Protein AF-A0AAV5F3R4-F1 (afdb_monomer_lite)

Radius of gyration: 21.96 Å; chains: 1; bounding box: 70×52×48 Å

Structure (mmCIF, N/CA/C/O backbone):
data_AF-A0AAV5F3R4-F1
#
_entry.id   AF-A0AAV5F3R4-F1
#
loop_
_atom_site.group_PDB
_atom_site.id
_atom_site.type_symbol
_atom_site.label_atom_id
_atom_site.label_alt_id
_atom_site.label_comp_id
_atom_site.label_asym_id
_atom_site.label_entity_id
_atom_site.label_seq_id
_atom_site.pdbx_PDB_ins_code
_atom_site.Cartn_x
_atom_site.Cartn_y
_atom_site.Cartn_z
_atom_site.occupancy
_atom_site.B_iso_or_equiv
_atom_site.auth_seq_id
_atom_site.auth_comp_id
_atom_site.auth_asym_id
_atom_site.auth_atom_id
_atom_site.pdbx_PDB_model_num
ATOM 1 N N . MET A 1 1 ? 45.518 -27.772 -6.821 1.00 45.69 1 MET A N 1
ATOM 2 C CA . MET A 1 1 ? 44.676 -26.872 -7.639 1.00 45.69 1 MET A CA 1
ATOM 3 C C . MET A 1 1 ? 44.824 -25.483 -7.068 1.00 45.69 1 MET A C 1
ATOM 5 O O . MET A 1 1 ? 44.738 -25.323 -5.863 1.00 45.69 1 MET A O 1
ATOM 9 N N . GLU A 1 2 ? 45.148 -24.524 -7.922 1.00 39.69 2 GLU A N 1
ATOM 10 C CA . GLU A 1 2 ? 45.640 -23.202 -7.546 1.00 39.69 2 GLU A CA 1
ATOM 11 C C . GLU A 1 2 ? 44.465 -22.211 -7.340 1.00 39.69 2 GLU A C 1
ATOM 13 O O . GLU A 1 2 ? 43.908 -21.740 -8.339 1.00 39.69 2 GLU A O 1
ATOM 18 N N . PRO A 1 3 ? 44.078 -21.856 -6.092 1.00 40.75 3 PRO A N 1
ATOM 19 C CA . PRO A 1 3 ? 42.793 -21.197 -5.771 1.00 40.75 3 PRO A CA 1
ATOM 20 C C . PRO A 1 3 ? 42.590 -19.821 -6.428 1.00 40.75 3 PRO A C 1
ATOM 22 O O . PRO A 1 3 ? 41.474 -19.361 -6.664 1.00 40.75 3 PRO A O 1
ATOM 25 N N . TRP A 1 4 ? 43.682 -19.137 -6.760 1.00 38.00 4 TRP A N 1
ATOM 26 C CA . TRP A 1 4 ? 43.684 -17.845 -7.450 1.00 38.00 4 TRP A CA 1
ATOM 27 C C . TRP A 1 4 ? 43.293 -17.902 -8.936 1.00 38.00 4 TRP A C 1
ATOM 29 O O . TRP A 1 4 ? 42.897 -16.875 -9.491 1.00 38.00 4 TRP A O 1
ATOM 39 N N . LYS A 1 5 ? 43.366 -19.069 -9.592 1.00 38.94 5 LYS A N 1
ATOM 40 C CA . LYS A 1 5 ? 42.957 -19.215 -10.999 1.00 38.94 5 LYS A CA 1
ATOM 41 C C . LYS A 1 5 ? 41.435 -19.256 -11.124 1.00 38.94 5 LYS A C 1
ATOM 43 O O . LYS A 1 5 ? 40.894 -18.637 -12.033 1.00 38.94 5 LYS A O 1
ATOM 48 N N . GLU A 1 6 ? 40.757 -19.878 -10.163 1.00 43.69 6 GLU A N 1
ATOM 49 C CA . GLU A 1 6 ? 39.294 -19.860 -10.049 1.00 43.69 6 GLU A CA 1
ATOM 50 C C . GLU A 1 6 ? 38.781 -18.479 -9.655 1.00 43.69 6 GLU A C 1
ATOM 52 O O . GLU A 1 6 ? 37.837 -17.992 -10.262 1.00 43.69 6 GLU A O 1
ATOM 57 N N . ARG A 1 7 ? 39.467 -17.774 -8.744 1.00 44.97 7 ARG A N 1
ATOM 58 C CA . ARG A 1 7 ? 39.143 -16.370 -8.442 1.00 44.97 7 ARG A CA 1
ATOM 59 C C . ARG A 1 7 ? 39.235 -15.483 -9.686 1.00 44.97 7 ARG A C 1
ATOM 61 O O . ARG A 1 7 ? 38.321 -14.711 -9.935 1.00 44.97 7 ARG A O 1
ATOM 68 N N . LYS A 1 8 ? 40.277 -15.640 -10.514 1.00 46.53 8 LYS A N 1
ATOM 69 C CA . LYS A 1 8 ? 40.392 -14.919 -11.796 1.00 46.53 8 LYS A CA 1
ATOM 70 C C . LYS A 1 8 ? 39.317 -15.325 -12.810 1.00 46.53 8 LYS A C 1
ATOM 72 O O . LYS A 1 8 ? 38.813 -14.453 -13.505 1.00 46.53 8 LYS A O 1
ATOM 77 N N . LEU A 1 9 ? 38.947 -16.604 -12.892 1.00 43.03 9 LEU A N 1
ATOM 78 C CA . LEU A 1 9 ? 37.879 -17.088 -13.778 1.00 43.03 9 LEU A CA 1
ATOM 79 C C . LEU A 1 9 ? 36.498 -16.576 -13.356 1.00 43.03 9 LEU A C 1
ATOM 81 O O . LEU A 1 9 ? 35.751 -16.102 -14.205 1.00 43.03 9 LEU A O 1
ATOM 85 N N . VAL A 1 10 ? 36.192 -16.586 -12.057 1.00 45.81 10 VAL A N 1
ATOM 86 C CA . VAL A 1 10 ? 34.957 -16.017 -11.502 1.00 45.81 10 VAL A CA 1
ATOM 87 C C . VAL A 1 10 ? 34.908 -14.515 -11.780 1.00 45.81 10 VAL A C 1
ATOM 89 O O . VAL A 1 10 ? 33.920 -14.038 -12.325 1.00 45.81 10 VAL A O 1
ATOM 92 N N . THR A 1 11 ? 35.992 -13.770 -11.536 1.00 47.34 11 THR A N 1
ATOM 93 C CA . THR A 1 11 ? 36.033 -12.337 -11.869 1.00 47.34 11 THR A CA 1
ATOM 94 C C . THR A 1 11 ? 35.875 -12.088 -13.373 1.00 47.34 11 THR A C 1
ATOM 96 O O . THR A 1 11 ? 35.126 -11.203 -13.750 1.00 47.34 11 THR A O 1
ATOM 99 N N . ILE A 1 12 ? 36.490 -12.881 -14.258 1.00 48.75 12 ILE A N 1
ATOM 100 C CA . ILE A 1 12 ? 36.374 -12.708 -15.722 1.00 48.75 12 ILE A CA 1
ATOM 101 C C . ILE A 1 12 ? 34.967 -13.046 -16.252 1.00 48.75 12 ILE A C 1
ATOM 103 O O . ILE A 1 12 ? 34.509 -12.393 -17.192 1.00 48.75 12 ILE A O 1
ATOM 107 N N . ILE A 1 13 ? 34.277 -14.030 -15.663 1.00 45.91 13 ILE A N 1
ATOM 108 C CA . ILE A 1 13 ? 32.901 -14.408 -16.035 1.00 45.91 13 ILE A CA 1
ATOM 109 C C . ILE A 1 13 ? 31.904 -13.302 -15.661 1.00 45.91 13 ILE A C 1
ATOM 111 O O . ILE A 1 13 ? 30.978 -13.041 -16.427 1.00 45.91 13 ILE A O 1
ATOM 115 N N . PHE A 1 14 ? 32.123 -12.604 -14.544 1.00 38.31 14 PHE A N 1
ATOM 116 C CA . PHE A 1 14 ? 31.310 -11.448 -14.163 1.00 38.31 14 PHE A CA 1
ATOM 117 C C . PHE A 1 14 ? 31.704 -10.181 -14.958 1.00 38.31 14 PHE A C 1
ATOM 119 O O . PHE A 1 14 ? 30.836 -9.523 -15.527 1.00 38.31 14 PHE A O 1
ATOM 126 N N . GLN A 1 15 ? 32.996 -9.922 -15.188 1.00 45.22 15 GLN A N 1
ATOM 127 C CA . GLN A 1 15 ? 33.481 -8.648 -15.748 1.00 45.22 15 GLN A CA 1
ATOM 128 C C . GLN A 1 15 ? 33.107 -8.363 -17.218 1.00 45.22 15 GLN A C 1
ATOM 130 O O . GLN A 1 15 ? 33.132 -7.206 -17.638 1.00 45.22 15 GLN A O 1
ATOM 135 N N . LYS A 1 16 ? 32.780 -9.368 -18.047 1.00 40.28 16 LYS A N 1
ATOM 136 C CA . LYS A 1 16 ? 32.647 -9.168 -19.511 1.00 40.28 16 LYS A CA 1
ATOM 137 C C . LYS A 1 16 ? 31.251 -8.801 -20.038 1.00 40.28 16 LYS A C 1
ATOM 139 O O . LYS A 1 16 ? 31.099 -8.648 -21.246 1.00 40.28 16 LYS A O 1
ATOM 144 N N . HIS A 1 17 ? 30.258 -8.579 -19.174 1.00 42.41 17 HIS A N 1
ATOM 145 C CA . HIS A 1 17 ? 28.908 -8.128 -19.578 1.00 42.41 17 HIS A CA 1
ATOM 146 C C . HIS A 1 17 ? 28.311 -7.035 -18.660 1.00 42.41 17 HIS A C 1
ATOM 148 O O . HI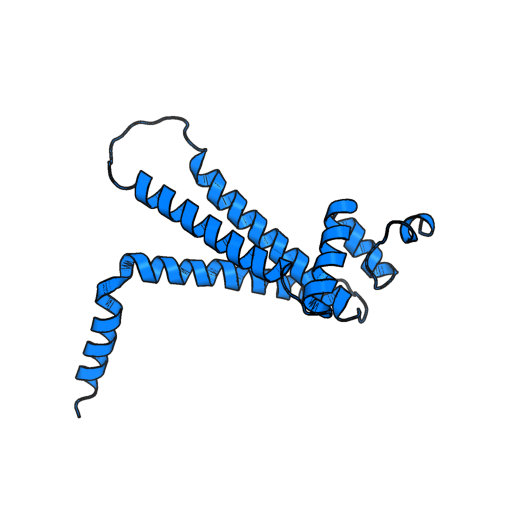S A 1 17 ? 27.093 -6.832 -18.603 1.00 42.41 17 HIS A O 1
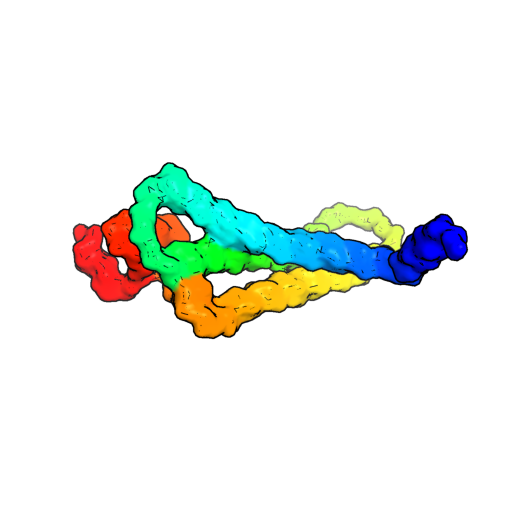ATOM 154 N N . GLU A 1 18 ? 29.161 -6.327 -17.916 1.00 46.97 18 GLU A N 1
ATOM 155 C CA . GLU A 1 18 ? 28.763 -5.720 -16.644 1.00 46.97 18 GLU A CA 1
ATOM 156 C C . GLU A 1 18 ? 28.052 -4.364 -16.714 1.00 46.97 18 GLU A C 1
ATOM 158 O O . GLU A 1 18 ? 27.174 -4.123 -15.892 1.00 46.97 18 GLU A O 1
ATOM 163 N N . ASP A 1 19 ? 28.258 -3.516 -17.718 1.00 46.69 19 ASP A N 1
ATOM 164 C CA . ASP A 1 19 ? 27.692 -2.154 -17.638 1.00 46.69 19 ASP A CA 1
ATOM 165 C C . ASP A 1 19 ? 26.169 -2.089 -17.845 1.00 46.69 19 ASP A C 1
ATOM 167 O O . ASP A 1 19 ? 25.505 -1.153 -17.406 1.00 46.69 19 ASP A O 1
ATOM 171 N N . CYS A 1 20 ? 25.567 -3.086 -18.500 1.00 42.88 20 CYS A N 1
ATOM 172 C CA . CYS A 1 20 ? 24.114 -3.146 -18.678 1.00 42.88 20 CYS A CA 1
ATOM 173 C C . CYS A 1 20 ? 23.449 -4.081 -17.658 1.00 42.88 20 C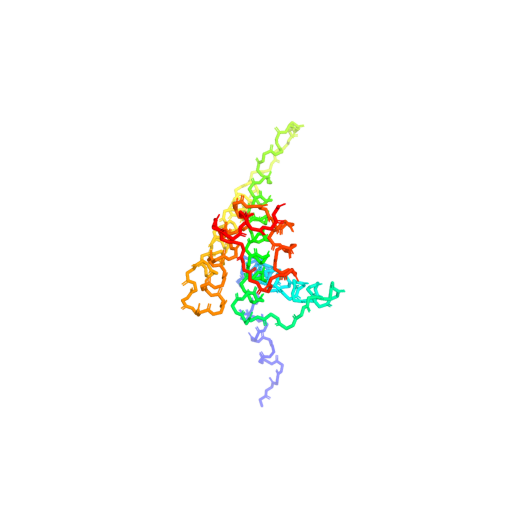YS A C 1
ATOM 175 O O . CYS A 1 20 ? 22.396 -3.741 -17.124 1.00 42.88 20 CYS A O 1
ATOM 177 N N . ALA A 1 21 ? 24.056 -5.233 -17.353 1.00 47.91 21 ALA A N 1
ATOM 178 C CA . ALA A 1 21 ? 23.490 -6.227 -16.440 1.00 47.91 21 ALA A CA 1
ATOM 179 C C . ALA A 1 21 ? 23.620 -5.822 -14.962 1.00 47.91 21 ALA A C 1
ATOM 181 O O . ALA A 1 21 ? 22.656 -5.959 -14.215 1.00 47.91 21 ALA A O 1
ATOM 182 N N . TYR A 1 22 ? 24.744 -5.231 -14.542 1.00 49.00 22 TYR A N 1
ATOM 183 C CA . TYR A 1 22 ? 24.927 -4.740 -13.169 1.00 49.00 22 TYR A CA 1
ATOM 184 C C . TYR A 1 22 ? 23.964 -3.590 -12.850 1.00 49.00 22 TYR A C 1
ATOM 186 O O . TYR A 1 22 ? 23.310 -3.557 -11.808 1.00 49.00 22 TYR A O 1
ATOM 194 N N . GLN A 1 23 ? 23.797 -2.668 -13.798 1.00 47.88 23 GLN A N 1
ATOM 195 C CA . GLN A 1 23 ? 22.883 -1.535 -13.666 1.00 47.88 23 GLN A CA 1
ATOM 196 C C . GLN A 1 23 ? 21.400 -1.924 -13.784 1.00 47.88 23 GLN A C 1
ATOM 198 O O . GLN A 1 23 ? 20.560 -1.171 -13.282 1.00 47.88 23 GLN A O 1
ATOM 203 N N . LYS A 1 24 ? 21.087 -3.066 -14.422 1.00 51.56 24 LYS A N 1
ATOM 204 C CA . LYS A 1 24 ? 19.765 -3.722 -14.425 1.00 51.56 24 LYS A CA 1
ATOM 205 C C . LYS A 1 24 ? 19.501 -4.459 -13.104 1.00 51.56 24 LYS A C 1
ATOM 207 O O . LYS A 1 24 ? 18.457 -4.238 -12.502 1.00 51.56 24 LYS A O 1
ATOM 212 N N . ASN A 1 25 ? 20.467 -5.228 -12.596 1.00 55.06 25 ASN A N 1
ATOM 213 C CA . ASN A 1 25 ? 20.376 -5.946 -11.316 1.00 55.06 25 ASN A CA 1
ATOM 214 C C . ASN A 1 25 ? 20.271 -5.000 -10.112 1.00 55.06 25 ASN A C 1
ATOM 216 O O . ASN A 1 25 ? 19.498 -5.253 -9.194 1.00 55.06 25 ASN A O 1
ATOM 220 N N . LYS A 1 26 ? 20.981 -3.864 -10.129 1.00 61.53 26 LYS A N 1
ATOM 221 C CA . LYS A 1 26 ? 20.886 -2.845 -9.072 1.00 61.53 26 LYS A CA 1
ATOM 222 C C . LYS A 1 26 ? 19.500 -2.201 -8.990 1.00 61.53 26 LYS A C 1
ATOM 224 O O . LYS A 1 26 ? 19.052 -1.852 -7.901 1.00 61.53 26 LYS A O 1
ATOM 229 N N . LEU A 1 27 ? 18.833 -2.006 -10.126 1.00 60.34 27 LEU A N 1
ATOM 230 C CA . LEU A 1 27 ? 17.504 -1.404 -10.136 1.00 60.34 27 LEU A CA 1
ATOM 231 C C . LEU A 1 27 ? 16.405 -2.420 -9.817 1.00 60.34 27 LEU A C 1
ATOM 233 O O . LEU A 1 27 ? 15.487 -2.091 -9.074 1.00 60.34 27 LEU A O 1
ATOM 237 N N . LEU A 1 28 ? 16.549 -3.653 -10.310 1.00 65.06 28 LEU A N 1
ATOM 238 C CA . LEU A 1 28 ? 15.723 -4.785 -9.897 1.00 65.06 28 LEU A CA 1
ATOM 239 C C . LEU A 1 28 ? 15.733 -4.940 -8.376 1.00 65.06 28 LEU A C 1
ATOM 241 O O . LEU A 1 28 ? 14.673 -4.992 -7.761 1.00 65.06 28 LEU A O 1
ATOM 245 N N . ALA A 1 29 ? 16.927 -4.909 -7.778 1.00 73.38 29 ALA A N 1
ATOM 246 C CA . ALA A 1 29 ? 17.076 -4.895 -6.332 1.00 73.38 29 ALA A CA 1
ATOM 247 C C . ALA A 1 29 ? 16.376 -3.678 -5.707 1.00 73.38 29 ALA A C 1
ATOM 249 O O . ALA A 1 29 ? 15.623 -3.843 -4.765 1.00 73.38 29 ALA A O 1
ATOM 250 N N . ARG A 1 30 ? 16.538 -2.463 -6.248 1.00 79.25 30 ARG A N 1
ATOM 251 C CA . ARG A 1 30 ? 15.884 -1.264 -5.689 1.00 79.25 30 ARG A CA 1
ATOM 252 C C . ARG A 1 30 ? 14.355 -1.320 -5.679 1.00 79.25 30 ARG A C 1
ATOM 254 O O . ARG A 1 30 ? 13.784 -0.986 -4.650 1.00 79.25 30 ARG A O 1
ATOM 261 N N . LEU A 1 31 ? 13.705 -1.675 -6.790 1.00 79.94 31 LEU A N 1
ATOM 262 C CA . LEU A 1 31 ? 12.236 -1.686 -6.865 1.00 79.94 31 LEU A CA 1
ATOM 263 C C . LEU A 1 31 ? 11.648 -2.793 -5.988 1.00 79.94 31 LEU A C 1
ATOM 265 O O . LEU A 1 31 ? 10.752 -2.530 -5.191 1.00 79.94 31 LEU A O 1
ATOM 269 N N . LEU A 1 32 ? 12.208 -4.003 -6.069 1.00 83.38 32 LEU A N 1
ATOM 270 C CA . LEU A 1 32 ? 11.763 -5.115 -5.236 1.00 83.38 32 LEU A CA 1
ATOM 271 C C . LEU A 1 32 ? 11.996 -4.814 -3.752 1.00 83.38 32 LEU A C 1
ATOM 273 O O . LEU A 1 32 ? 11.060 -4.863 -2.961 1.00 83.38 32 LEU A O 1
ATOM 277 N N . THR A 1 33 ? 13.218 -4.431 -3.373 1.00 87.56 33 THR A N 1
ATOM 278 C CA . THR A 1 33 ? 13.542 -4.095 -1.981 1.00 87.56 33 THR A CA 1
ATOM 279 C C . THR A 1 33 ? 12.717 -2.920 -1.475 1.00 87.56 33 THR A C 1
ATOM 281 O O . THR A 1 33 ? 12.284 -2.955 -0.331 1.00 87.56 33 THR A O 1
ATOM 284 N N . GLY A 1 34 ? 12.473 -1.896 -2.294 1.00 89.62 34 GLY A N 1
ATOM 285 C CA . GLY A 1 34 ? 11.649 -0.759 -1.895 1.00 89.62 34 GLY A CA 1
ATOM 286 C C . GLY A 1 34 ? 10.189 -1.141 -1.656 1.00 89.62 34 GLY A C 1
ATOM 287 O O . GLY A 1 34 ? 9.626 -0.732 -0.646 1.00 89.62 34 GLY A O 1
ATOM 288 N N . SER A 1 35 ? 9.613 -1.997 -2.506 1.00 89.81 35 SER A N 1
ATOM 289 C CA . SER A 1 35 ? 8.252 -2.511 -2.305 1.00 89.81 35 SER A CA 1
ATOM 290 C C . SER A 1 35 ? 8.126 -3.370 -1.041 1.00 89.81 35 SER A C 1
ATOM 292 O O . SER A 1 35 ? 7.201 -3.168 -0.259 1.00 89.81 35 SER A O 1
ATOM 294 N N . ILE A 1 36 ? 9.102 -4.250 -0.779 1.00 90.69 36 ILE A N 1
ATOM 295 C CA . ILE A 1 36 ? 9.166 -5.051 0.452 1.00 90.69 36 ILE A CA 1
ATOM 296 C C . ILE A 1 36 ? 9.326 -4.133 1.663 1.00 90.69 36 ILE A C 1
ATOM 298 O O . ILE A 1 36 ? 8.622 -4.278 2.651 1.00 90.69 36 ILE A O 1
ATOM 302 N N . LEU A 1 37 ? 10.215 -3.142 1.595 1.00 92.06 37 LEU A N 1
ATOM 303 C CA . LEU A 1 37 ? 10.416 -2.215 2.703 1.00 92.06 37 LEU A CA 1
ATOM 304 C C . LEU A 1 37 ? 9.145 -1.416 3.004 1.00 92.06 37 LEU A C 1
ATOM 306 O O . LEU A 1 37 ? 8.806 -1.253 4.170 1.00 92.06 37 LEU A O 1
ATOM 310 N N . ALA A 1 38 ? 8.432 -0.942 1.980 1.00 92.44 38 ALA A N 1
ATOM 311 C CA . ALA A 1 38 ? 7.151 -0.267 2.162 1.00 92.44 38 ALA A CA 1
ATOM 312 C C . ALA A 1 38 ? 6.126 -1.184 2.851 1.00 92.44 38 ALA A C 1
ATOM 314 O O . ALA A 1 38 ? 5.460 -0.745 3.787 1.00 92.44 38 ALA A O 1
ATOM 315 N N . HIS A 1 39 ? 6.056 -2.456 2.449 1.00 95.38 39 HIS A N 1
ATOM 316 C CA . HIS A 1 39 ? 5.222 -3.468 3.099 1.00 95.38 39 HIS A CA 1
ATOM 317 C C . HIS A 1 39 ? 5.565 -3.613 4.594 1.00 95.38 39 HIS A C 1
ATOM 319 O O . HIS A 1 39 ? 4.709 -3.418 5.454 1.00 95.38 39 HIS A O 1
ATOM 325 N N . GLU A 1 40 ? 6.834 -3.853 4.927 1.00 96.19 40 GLU A N 1
ATOM 326 C CA . GLU A 1 40 ? 7.276 -4.040 6.318 1.00 96.19 40 GLU A CA 1
ATOM 327 C C . GLU A 1 40 ? 7.140 -2.769 7.172 1.00 96.19 40 GLU A C 1
ATOM 329 O O . GLU A 1 40 ? 6.819 -2.820 8.363 1.00 96.19 40 GLU A O 1
ATOM 334 N N . MET A 1 41 ? 7.355 -1.593 6.577 1.00 94.19 41 MET A N 1
ATOM 335 C CA . MET A 1 41 ? 7.138 -0.317 7.258 1.00 94.19 41 MET A CA 1
ATOM 336 C C . MET A 1 41 ? 5.667 -0.118 7.619 1.00 94.19 41 MET A C 1
ATOM 338 O O . MET A 1 41 ? 5.383 0.482 8.657 1.00 94.19 41 MET A O 1
ATOM 342 N N . MET A 1 42 ? 4.740 -0.630 6.805 1.00 96.19 42 MET A N 1
ATOM 343 C CA . MET A 1 42 ? 3.318 -0.578 7.121 1.00 96.19 42 MET A CA 1
ATOM 344 C C . MET A 1 42 ? 2.981 -1.454 8.329 1.00 96.19 42 MET A C 1
ATOM 346 O O . MET A 1 42 ? 2.333 -0.964 9.258 1.00 96.19 42 MET A O 1
ATOM 350 N N . HIS A 1 43 ? 3.499 -2.688 8.377 1.00 95.19 43 HIS A N 1
ATOM 351 C CA . HIS A 1 43 ? 3.399 -3.560 9.557 1.00 95.19 43 HIS A CA 1
ATOM 352 C C . HIS A 1 43 ? 3.887 -2.838 10.816 1.00 95.19 43 HIS A C 1
ATOM 354 O O . HIS A 1 43 ? 3.157 -2.710 11.803 1.00 95.19 43 HIS A O 1
ATOM 360 N N . ALA A 1 44 ? 5.100 -2.280 10.767 1.00 94.19 44 ALA A N 1
ATOM 361 C CA . ALA A 1 44 ? 5.676 -1.543 11.889 1.00 94.19 44 ALA A CA 1
ATOM 362 C C . ALA A 1 44 ? 4.814 -0.335 12.299 1.00 94.19 44 ALA A C 1
ATOM 364 O O . ALA A 1 44 ? 4.574 -0.114 13.489 1.00 94.19 44 ALA A O 1
ATOM 365 N N . TRP A 1 45 ? 4.313 0.434 11.329 1.00 95.50 45 TRP A N 1
ATOM 366 C CA . TRP A 1 45 ? 3.476 1.603 11.584 1.00 95.50 45 TRP A CA 1
ATOM 367 C C . TRP A 1 45 ? 2.155 1.230 12.267 1.00 95.50 45 TRP A C 1
ATOM 369 O O . TRP A 1 45 ? 1.795 1.860 13.262 1.00 95.50 45 TRP A O 1
ATOM 379 N N . LEU A 1 46 ? 1.471 0.176 11.808 1.00 92.94 46 LEU A N 1
ATOM 380 C CA . LEU A 1 46 ? 0.241 -0.321 12.436 1.00 92.94 46 LEU A CA 1
ATOM 381 C C . LEU A 1 46 ? 0.472 -0.678 13.911 1.00 92.94 46 LEU A C 1
ATOM 383 O O . LEU A 1 46 ? -0.314 -0.289 14.781 1.00 92.94 46 LEU A O 1
ATOM 387 N N . ARG A 1 47 ? 1.588 -1.349 14.226 1.00 94.00 47 ARG A N 1
ATOM 388 C CA . ARG A 1 47 ? 1.930 -1.701 15.614 1.00 94.00 47 ARG A CA 1
ATOM 389 C C . ARG A 1 47 ? 2.236 -0.480 16.472 1.00 94.00 47 ARG A C 1
ATOM 391 O O . ARG A 1 47 ? 1.731 -0.392 17.589 1.00 94.00 47 ARG A O 1
ATOM 398 N N . LEU A 1 48 ? 2.985 0.488 15.946 1.00 93.25 48 LEU A N 1
ATOM 399 C CA . LEU A 1 48 ? 3.290 1.735 16.657 1.00 93.25 48 LEU A CA 1
ATOM 400 C C . LEU A 1 48 ? 2.044 2.591 16.919 1.00 93.25 48 LEU A C 1
ATOM 402 O O . LEU A 1 48 ? 1.982 3.288 17.928 1.00 93.25 48 LEU A O 1
ATOM 406 N N . GLN A 1 49 ? 1.043 2.537 16.038 1.00 92.81 49 GLN A N 1
ATOM 407 C CA . GLN A 1 49 ? -0.224 3.254 16.212 1.00 92.81 49 GLN A CA 1
ATOM 408 C C . GLN A 1 49 ? -1.233 2.527 17.116 1.00 92.81 49 GLN A C 1
ATOM 410 O O . GLN A 1 49 ? -2.320 3.055 17.369 1.00 92.81 49 GLN A O 1
ATOM 415 N N . GLY A 1 50 ? -0.884 1.342 17.626 1.00 93.94 50 GLY A N 1
ATOM 416 C CA . GLY A 1 50 ? -1.721 0.584 18.553 1.00 93.94 50 GLY A CA 1
ATOM 417 C C . GLY A 1 50 ? -2.918 -0.093 17.889 1.00 93.94 50 GLY A C 1
ATOM 418 O O . GLY A 1 50 ? -3.963 -0.228 18.525 1.00 93.94 50 GLY A O 1
ATOM 419 N N . TYR A 1 51 ? -2.797 -0.501 16.623 1.00 93.81 51 TYR A N 1
ATOM 420 C CA . TYR A 1 51 ? -3.795 -1.380 16.013 1.00 93.81 51 TYR A CA 1
ATOM 421 C C . TYR A 1 51 ? -3.808 -2.719 16.762 1.00 93.81 51 TYR A C 1
ATOM 423 O O . TYR A 1 51 ? -2.758 -3.250 17.139 1.00 93.81 51 TYR A O 1
ATOM 431 N N . GLY A 1 52 ? -5.011 -3.248 17.007 1.00 88.81 52 GLY A N 1
ATOM 432 C CA . GLY A 1 52 ? -5.196 -4.555 17.637 1.00 88.81 52 GLY A CA 1
ATOM 433 C C . GLY A 1 52 ? -4.642 -5.699 16.780 1.00 88.81 52 GLY A C 1
ATOM 434 O O . GLY A 1 52 ? -4.061 -5.486 15.718 1.00 88.81 52 GLY A O 1
ATOM 435 N N . ARG A 1 53 ? -4.834 -6.949 17.220 1.00 92.31 53 ARG A N 1
ATOM 436 C CA . ARG A 1 53 ? -4.592 -8.108 16.345 1.00 92.31 53 ARG A CA 1
ATOM 437 C C . ARG A 1 53 ? -5.630 -8.109 15.223 1.00 92.3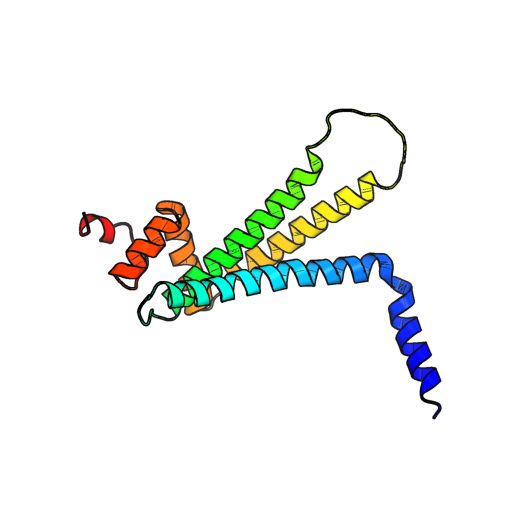1 53 ARG A C 1
ATOM 439 O O . ARG A 1 53 ? -6.754 -8.552 15.433 1.00 92.31 53 ARG A O 1
ATOM 446 N N . LEU A 1 54 ? -5.237 -7.577 14.072 1.00 95.81 54 LEU A N 1
ATOM 447 C CA . LEU A 1 54 ? -6.003 -7.643 12.838 1.00 95.81 54 LEU A CA 1
ATOM 448 C C . LEU A 1 54 ? -5.983 -9.076 12.298 1.00 95.81 54 LEU A C 1
ATOM 450 O O . LEU A 1 54 ? -5.101 -9.872 12.634 1.00 95.81 54 LEU A O 1
ATOM 454 N N . SER A 1 55 ? -6.977 -9.416 11.485 1.00 96.69 55 SER A N 1
ATOM 455 C CA . SER A 1 55 ? -6.940 -10.663 10.733 1.00 96.69 55 SER A CA 1
ATOM 456 C C . SER A 1 55 ? -5.875 -10.571 9.625 1.00 96.69 55 SER A C 1
ATOM 458 O O . SER A 1 55 ? -5.618 -9.472 9.120 1.00 96.69 55 SER A O 1
ATOM 460 N N . PRO A 1 56 ? -5.230 -11.691 9.241 1.00 96.06 56 PRO A N 1
ATOM 461 C CA . PRO A 1 56 ? -4.130 -11.668 8.274 1.00 96.06 56 PRO A CA 1
ATOM 462 C C . PRO A 1 56 ? -4.493 -11.034 6.928 1.00 96.06 56 PRO A C 1
ATOM 464 O O . PRO A 1 56 ? -3.680 -10.346 6.337 1.00 96.06 56 PRO A O 1
ATOM 467 N N . ASP A 1 57 ? -5.721 -11.213 6.452 1.00 96.38 57 ASP A N 1
ATOM 468 C CA . ASP A 1 57 ? -6.224 -10.593 5.223 1.00 96.38 57 ASP A CA 1
ATOM 469 C C . ASP A 1 57 ? -6.273 -9.061 5.291 1.00 96.38 57 ASP A C 1
ATOM 471 O O . ASP A 1 57 ? -5.967 -8.389 4.308 1.00 96.38 57 ASP A O 1
ATOM 475 N N . VAL A 1 58 ? -6.602 -8.489 6.450 1.00 97.50 58 VAL A N 1
ATOM 476 C CA . VAL A 1 58 ? -6.644 -7.032 6.632 1.00 97.50 58 VAL A CA 1
ATOM 477 C C . VAL A 1 58 ? -5.241 -6.464 6.850 1.00 97.50 58 VAL A C 1
ATOM 479 O O . VAL A 1 58 ? -4.903 -5.420 6.284 1.00 97.50 58 VAL A O 1
ATOM 482 N N . GLU A 1 59 ? -4.423 -7.139 7.665 1.00 97.62 59 GLU A N 1
ATOM 483 C CA . GLU A 1 59 ? -3.049 -6.716 7.964 1.00 97.62 59 GLU A CA 1
ATOM 484 C C . GLU A 1 59 ? -2.155 -6.822 6.720 1.00 97.62 59 GLU A C 1
ATOM 486 O O . GLU A 1 59 ? -1.594 -5.819 6.279 1.00 97.62 59 GLU A O 1
ATOM 491 N N . GLU A 1 60 ? -2.083 -7.995 6.089 1.00 97.50 60 GLU A N 1
ATOM 492 C CA . GLU A 1 60 ? -1.261 -8.207 4.891 1.00 97.50 60 GLU A CA 1
ATOM 493 C C . GLU A 1 60 ? -1.797 -7.421 3.693 1.00 97.50 60 GLU A C 1
ATOM 495 O O . GLU A 1 60 ? -1.021 -6.853 2.920 1.00 97.50 60 GLU A O 1
ATOM 500 N N . GLY A 1 61 ? -3.123 -7.316 3.565 1.00 97.50 61 GLY A N 1
ATOM 501 C CA . GLY A 1 61 ? -3.755 -6.577 2.482 1.00 97.50 61 GLY A CA 1
ATOM 502 C C . GLY A 1 61 ? -3.372 -5.098 2.467 1.00 97.50 61 GLY A C 1
ATOM 503 O O . GLY A 1 61 ? -2.999 -4.569 1.420 1.00 97.50 61 GLY A O 1
ATOM 504 N N . ILE A 1 62 ? -3.385 -4.414 3.620 1.00 97.56 62 ILE A N 1
ATOM 505 C CA . ILE A 1 62 ? -3.082 -2.975 3.661 1.00 97.56 62 ILE A CA 1
ATOM 506 C C . ILE A 1 62 ? -1.575 -2.728 3.511 1.00 97.56 62 ILE A C 1
ATOM 508 O O . ILE A 1 62 ? -1.170 -1.710 2.946 1.00 97.56 62 ILE A O 1
ATOM 512 N N . CYS A 1 63 ? -0.746 -3.686 3.934 1.00 96.88 63 CYS A N 1
ATOM 513 C CA . CYS A 1 63 ? 0.692 -3.675 3.686 1.00 96.88 63 CYS A CA 1
ATOM 514 C C . CYS A 1 63 ? 1.007 -3.853 2.191 1.00 96.88 63 CYS A C 1
ATOM 516 O O . CYS A 1 63 ? 1.828 -3.112 1.645 1.00 96.88 63 CYS A O 1
ATOM 518 N N . GLN A 1 64 ? 0.295 -4.744 1.490 1.00 97.62 64 GLN A N 1
ATOM 519 C CA . GLN A 1 64 ? 0.375 -4.869 0.029 1.00 97.62 64 GLN A CA 1
ATOM 520 C C . GLN A 1 64 ? -0.103 -3.604 -0.695 1.00 97.62 64 GLN A C 1
ATOM 522 O O . GLN A 1 64 ? 0.512 -3.188 -1.677 1.00 97.62 64 GLN A O 1
ATOM 527 N N . VAL A 1 65 ? -1.151 -2.936 -0.198 1.00 97.38 65 VAL A N 1
ATOM 528 C CA . VAL A 1 65 ? -1.603 -1.652 -0.761 1.00 97.38 65 VAL A CA 1
ATOM 529 C C . VAL A 1 65 ? -0.510 -0.590 -0.659 1.00 97.38 65 VAL A C 1
ATOM 531 O O . VAL A 1 65 ? -0.277 0.124 -1.634 1.00 97.38 65 VAL A O 1
ATOM 534 N N . LEU A 1 66 ? 0.202 -0.493 0.470 1.00 95.38 66 LEU A N 1
ATOM 535 C CA . LEU A 1 66 ? 1.288 0.481 0.598 1.00 95.38 66 LEU A CA 1
ATOM 536 C C . LEU A 1 66 ? 2.468 0.153 -0.331 1.00 95.38 66 LEU A C 1
ATOM 538 O O . LEU A 1 66 ? 3.025 1.060 -0.952 1.00 95.38 66 LEU A O 1
ATOM 542 N N . ALA A 1 67 ? 2.813 -1.129 -0.475 1.00 93.44 67 ALA A N 1
ATOM 543 C CA . ALA A 1 67 ? 3.824 -1.580 -1.430 1.00 93.44 67 ALA A CA 1
ATOM 544 C C . ALA A 1 67 ? 3.448 -1.230 -2.880 1.00 93.44 67 ALA A C 1
ATOM 546 O O . ALA A 1 67 ? 4.276 -0.708 -3.628 1.00 93.44 67 ALA A O 1
ATOM 547 N N . HIS A 1 68 ? 2.186 -1.448 -3.259 1.00 95.06 68 HIS A N 1
ATOM 548 C CA . HIS A 1 68 ? 1.643 -1.108 -4.577 1.00 95.06 68 HIS A CA 1
ATOM 549 C C . HIS A 1 68 ? 1.696 0.401 -4.851 1.00 95.06 68 HIS A C 1
ATOM 551 O O . HIS A 1 68 ? 2.269 0.815 -5.859 1.00 95.06 68 HIS A O 1
ATOM 557 N N . MET A 1 69 ? 1.218 1.229 -3.915 1.00 91.06 69 MET A N 1
ATOM 558 C CA . MET A 1 69 ? 1.283 2.694 -4.023 1.00 91.06 69 MET A CA 1
ATOM 559 C C . MET A 1 69 ? 2.728 3.203 -4.146 1.00 91.06 69 MET A C 1
ATOM 561 O O . MET A 1 69 ? 3.001 4.143 -4.897 1.00 91.06 69 MET A O 1
ATOM 565 N N . TRP A 1 70 ? 3.672 2.581 -3.430 1.00 91.56 70 TRP A N 1
ATOM 566 C CA . TRP A 1 70 ? 5.091 2.912 -3.547 1.00 91.56 70 TRP A CA 1
ATOM 567 C C . TRP A 1 70 ? 5.622 2.608 -4.956 1.00 91.56 70 TRP A C 1
ATOM 569 O O . TRP A 1 70 ? 6.240 3.479 -5.572 1.00 91.56 70 TRP A O 1
ATOM 579 N N . ILE A 1 71 ? 5.320 1.426 -5.509 1.00 90.12 71 ILE A N 1
ATOM 580 C CA . ILE A 1 71 ? 5.708 1.056 -6.881 1.00 90.12 71 ILE A CA 1
ATOM 581 C C . ILE A 1 71 ? 5.118 2.041 -7.901 1.00 90.12 71 ILE A C 1
ATOM 583 O O . ILE A 1 71 ? 5.840 2.500 -8.789 1.00 90.12 71 ILE A O 1
ATOM 587 N N . GLU A 1 72 ? 3.838 2.408 -7.774 1.00 88.12 72 GLU A N 1
ATOM 588 C CA . GLU A 1 72 ? 3.202 3.390 -8.665 1.00 88.12 72 GLU A CA 1
ATOM 589 C C . GLU A 1 72 ? 3.931 4.738 -8.648 1.00 88.12 72 GLU A C 1
ATOM 591 O O . GLU A 1 72 ? 4.178 5.324 -9.707 1.00 88.12 72 GLU A O 1
ATOM 596 N N . SER A 1 73 ? 4.359 5.196 -7.469 1.00 85.94 73 SER A N 1
ATOM 597 C CA . SER A 1 73 ? 5.115 6.442 -7.336 1.00 85.94 73 SER A CA 1
ATOM 598 C C . SER A 1 73 ? 6.475 6.390 -8.046 1.00 85.94 73 SER A C 1
ATOM 600 O O . SER A 1 73 ? 6.850 7.352 -8.724 1.00 85.94 73 SER A O 1
ATOM 602 N N . GLU A 1 74 ? 7.177 5.252 -7.995 1.00 85.25 74 GLU A N 1
ATOM 603 C CA . GLU A 1 74 ? 8.455 5.071 -8.694 1.00 85.25 74 GLU A CA 1
ATOM 604 C C . GLU A 1 74 ? 8.265 5.019 -10.220 1.00 85.25 74 GLU A C 1
ATOM 606 O O . GLU A 1 74 ? 9.081 5.578 -10.963 1.00 85.25 74 GLU A O 1
ATOM 611 N N . ILE A 1 75 ? 7.174 4.416 -10.713 1.00 85.06 75 ILE A N 1
ATOM 612 C CA . ILE A 1 75 ? 6.826 4.412 -12.146 1.00 85.06 75 ILE A CA 1
ATOM 613 C C . ILE A 1 75 ? 6.543 5.845 -12.631 1.00 85.06 75 ILE A C 1
ATOM 615 O O . ILE A 1 75 ? 7.052 6.277 -13.675 1.00 85.06 75 ILE A O 1
ATOM 619 N N . MET A 1 76 ? 5.769 6.616 -11.861 1.00 79.44 76 MET A N 1
ATOM 620 C CA . MET A 1 76 ? 5.437 8.010 -12.177 1.00 79.44 76 MET A CA 1
ATOM 621 C C . MET A 1 76 ? 6.669 8.926 -12.145 1.00 79.44 76 MET A C 1
ATOM 623 O O . MET A 1 76 ? 6.863 9.749 -13.050 1.00 79.44 76 MET A O 1
ATOM 627 N N . ALA A 1 77 ? 7.547 8.759 -11.152 1.00 77.06 77 ALA A N 1
ATOM 628 C CA . ALA A 1 77 ? 8.808 9.495 -11.052 1.00 77.06 77 ALA A CA 1
ATOM 629 C C . ALA A 1 77 ? 9.742 9.180 -12.234 1.00 77.06 77 ALA A C 1
ATOM 631 O O . ALA A 1 77 ? 10.328 10.083 -12.841 1.00 77.06 77 ALA A O 1
ATOM 632 N N . SER A 1 78 ? 9.815 7.905 -12.627 1.00 71.44 78 SER A N 1
ATOM 633 C CA . SER A 1 78 ? 10.611 7.447 -13.774 1.00 71.44 78 SER A CA 1
ATOM 634 C C . SER A 1 78 ? 10.105 8.010 -15.105 1.00 71.44 78 SER A C 1
ATOM 636 O O . SER A 1 78 ? 10.906 8.301 -15.999 1.00 71.44 78 SER A O 1
ATOM 638 N N . SER A 1 79 ? 8.795 8.241 -15.215 1.00 67.06 79 SER A N 1
ATOM 639 C CA . SER A 1 79 ? 8.146 8.845 -16.386 1.00 67.06 79 SER A CA 1
ATOM 640 C C . SER A 1 79 ? 8.391 10.358 -16.481 1.00 67.06 79 SER A C 1
ATOM 642 O O . SER A 1 79 ? 8.667 10.883 -17.563 1.00 67.06 79 SER A O 1
ATOM 644 N N . SER A 1 80 ? 8.374 11.051 -15.337 1.00 59.06 80 SER A N 1
ATOM 645 C CA . SER A 1 80 ? 8.549 12.511 -15.219 1.00 59.06 80 SER A CA 1
ATOM 646 C C . SER A 1 80 ? 9.975 12.990 -15.524 1.00 59.06 80 SER A C 1
ATOM 648 O O . SER A 1 80 ? 10.192 14.145 -15.891 1.00 59.06 80 SER A O 1
ATOM 650 N N . SER A 1 81 ? 10.963 12.095 -15.467 1.00 54.41 81 SER A N 1
ATOM 651 C CA . SER A 1 81 ? 12.345 12.389 -15.876 1.00 54.41 81 SER A CA 1
ATOM 652 C C . SER A 1 81 ? 12.509 12.729 -17.373 1.00 54.41 81 SER A C 1
ATOM 654 O O . SER A 1 81 ? 13.590 13.149 -17.788 1.00 54.41 81 SER A O 1
ATOM 656 N N . ASN A 1 82 ? 11.438 12.599 -18.170 1.00 51.47 82 ASN A N 1
ATOM 657 C CA . ASN A 1 82 ? 11.392 12.940 -19.592 1.00 51.47 82 ASN A CA 1
ATOM 658 C C . ASN A 1 82 ? 10.775 14.326 -19.901 1.00 51.47 82 ASN A C 1
ATOM 660 O O . ASN A 1 82 ? 10.847 14.746 -21.054 1.00 51.47 82 ASN A O 1
ATOM 664 N N . VAL A 1 83 ? 10.181 15.044 -18.928 1.00 48.16 83 VAL A N 1
ATOM 665 C CA . VAL A 1 83 ? 9.429 16.302 -19.191 1.00 48.16 83 VAL A CA 1
ATOM 666 C C . VAL A 1 83 ? 10.108 17.596 -18.722 1.00 48.16 83 VAL A C 1
ATOM 668 O O . VAL A 1 83 ? 9.606 18.680 -19.000 1.00 48.16 83 VAL A O 1
ATOM 671 N N . ALA A 1 84 ? 11.288 17.537 -18.101 1.00 44.72 84 ALA A N 1
ATOM 672 C CA . ALA A 1 84 ? 12.091 18.737 -17.847 1.00 44.72 84 ALA A CA 1
ATOM 673 C C . ALA A 1 84 ? 12.949 19.085 -19.080 1.00 44.72 84 ALA A C 1
ATOM 675 O O . ALA A 1 84 ? 14.152 18.840 -19.114 1.00 44.72 84 ALA A O 1
ATOM 676 N N . SER A 1 85 ? 12.313 19.626 -20.123 1.00 44.22 85 SER A N 1
ATOM 677 C CA . SER A 1 85 ? 12.988 20.298 -21.241 1.00 44.22 85 SER A CA 1
ATOM 678 C C . SER A 1 85 ? 12.539 21.753 -21.305 1.00 44.22 85 SER A C 1
ATOM 680 O O . SER A 1 85 ? 11.706 22.126 -22.122 1.00 44.22 85 SER A O 1
ATOM 682 N N . THR A 1 86 ? 13.131 22.591 -20.457 1.00 43.94 86 THR A N 1
ATOM 683 C CA . THR A 1 86 ? 13.231 24.031 -20.714 1.00 43.94 86 THR A CA 1
ATOM 684 C C . THR A 1 86 ? 14.709 24.391 -20.825 1.00 43.94 86 THR A C 1
ATOM 686 O O . THR A 1 86 ? 15.410 24.539 -19.830 1.00 43.94 86 THR A O 1
ATOM 689 N N . SER A 1 87 ? 15.148 24.438 -22.086 1.00 55.56 87 SER A N 1
ATOM 690 C CA . SER A 1 87 ? 16.283 25.177 -22.658 1.00 55.56 87 SER A CA 1
ATOM 691 C C . SER A 1 87 ? 17.625 25.206 -21.913 1.00 55.56 87 SER A C 1
ATOM 693 O O . SER A 1 87 ? 17.843 26.004 -21.007 1.00 55.56 87 SER A O 1
ATOM 695 N N . SER A 1 88 ? 18.613 24.504 -22.467 1.00 38.44 88 SER A N 1
ATOM 696 C CA . SER A 1 88 ? 19.838 25.143 -22.986 1.00 38.44 88 SER A CA 1
ATOM 697 C C . SER A 1 88 ? 20.629 24.141 -23.829 1.00 38.44 88 SER A C 1
ATOM 699 O O . SER A 1 88 ? 20.756 22.966 -23.495 1.00 38.44 88 SER A O 1
ATOM 701 N N . ALA A 1 89 ? 21.081 24.604 -24.992 1.00 56.28 89 ALA A N 1
ATOM 702 C CA . ALA A 1 89 ? 21.747 23.797 -26.000 1.00 56.28 89 ALA A CA 1
ATOM 703 C C . ALA A 1 89 ? 23.131 23.318 -25.536 1.00 56.28 89 ALA A C 1
ATOM 705 O O . ALA A 1 89 ? 23.940 24.110 -25.062 1.00 56.28 89 ALA A O 1
ATOM 706 N N . SER A 1 90 ? 23.437 22.040 -25.756 1.00 40.41 90 SER A N 1
ATOM 707 C CA . SER A 1 90 ? 24.719 21.599 -26.328 1.00 40.41 90 SER A CA 1
ATOM 708 C C . SER A 1 90 ? 24.707 20.090 -26.589 1.00 40.41 90 SER A C 1
ATOM 710 O O . SER A 1 90 ? 24.175 19.275 -25.838 1.00 40.41 90 SER A O 1
ATOM 712 N N . SER A 1 91 ? 25.257 19.743 -27.742 1.00 49.00 91 SER A N 1
ATOM 713 C CA . SER A 1 91 ? 25.333 18.429 -28.369 1.00 49.00 91 SER A CA 1
ATOM 714 C C . SER A 1 91 ? 26.052 17.362 -27.531 1.00 49.00 91 SER A C 1
ATOM 716 O O . SER A 1 91 ? 27.231 17.508 -27.224 1.00 49.00 91 SER A O 1
ATOM 718 N N . SER A 1 92 ? 25.390 16.223 -27.291 1.00 41.03 92 SER A N 1
ATOM 719 C CA . SER A 1 92 ? 26.048 14.909 -27.185 1.00 41.03 92 SER A CA 1
ATOM 720 C C . SER A 1 92 ? 25.095 13.786 -27.626 1.00 41.03 92 SER A C 1
ATOM 722 O O . SER A 1 92 ? 24.176 13.358 -26.926 1.00 41.03 92 SER A O 1
ATOM 724 N N . THR A 1 93 ? 25.294 13.320 -28.855 1.00 53.38 93 THR A N 1
ATOM 725 C CA . THR A 1 93 ? 24.480 12.300 -29.522 1.00 53.38 93 THR A CA 1
ATOM 726 C C . THR A 1 93 ? 24.893 10.901 -29.046 1.00 53.38 93 THR A C 1
ATOM 728 O O . THR A 1 93 ? 25.674 10.231 -29.708 1.00 53.38 93 THR A O 1
ATOM 731 N N . SER A 1 94 ? 24.422 10.475 -27.865 1.00 51.22 94 SER A N 1
ATOM 732 C CA . SER A 1 94 ? 24.442 9.060 -27.400 1.00 51.22 94 SER A CA 1
ATOM 733 C C . SER A 1 94 ? 23.788 8.828 -26.024 1.00 51.22 94 SER A C 1
ATOM 735 O O . SER A 1 94 ? 23.493 7.689 -25.658 1.00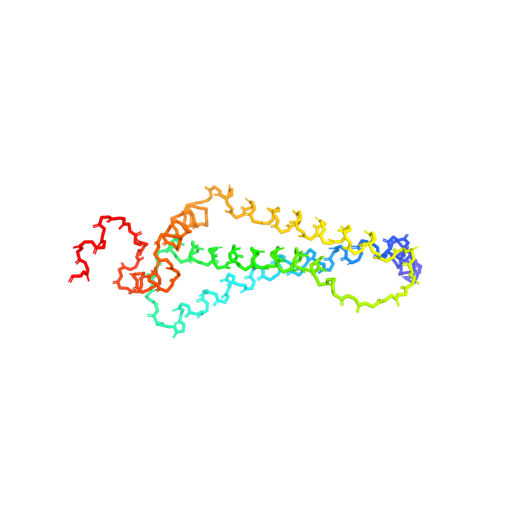 51.22 94 SER A O 1
ATOM 737 N N . THR A 1 95 ? 23.531 9.881 -25.243 1.00 50.69 95 THR A N 1
ATOM 738 C CA . THR A 1 95 ? 23.054 9.769 -23.851 1.00 50.69 95 THR A CA 1
ATOM 739 C C . THR A 1 95 ? 21.527 9.817 -23.716 1.00 50.69 95 THR A C 1
ATOM 741 O O . THR A 1 95 ? 20.973 9.196 -22.806 1.00 50.69 95 THR A O 1
ATOM 744 N N . SER A 1 96 ? 20.821 10.477 -24.641 1.00 54.69 96 SER A N 1
ATOM 745 C CA . SER A 1 96 ? 19.356 10.634 -24.620 1.00 54.69 96 SER A CA 1
ATOM 746 C C . SER A 1 96 ? 18.602 9.329 -24.906 1.00 54.69 96 SER A C 1
ATOM 748 O O . SER A 1 96 ? 17.648 8.994 -24.204 1.00 54.69 96 SER A O 1
ATOM 750 N N . SER A 1 97 ? 19.067 8.535 -25.874 1.00 56.06 97 SER A N 1
ATOM 751 C CA . SER A 1 97 ? 18.498 7.222 -26.207 1.00 56.06 97 SER A CA 1
ATOM 752 C C . SER A 1 97 ? 18.710 6.201 -25.086 1.00 56.06 97 SER A C 1
ATOM 754 O O . SER A 1 97 ? 17.787 5.462 -24.749 1.00 56.06 97 SER A O 1
ATOM 756 N N . LYS A 1 98 ? 19.886 6.207 -24.441 1.00 54.28 98 LYS A N 1
ATOM 757 C CA . LYS A 1 98 ? 20.204 5.324 -23.306 1.00 54.28 98 LYS A CA 1
ATOM 758 C C . LYS A 1 98 ? 19.396 5.678 -22.050 1.00 54.28 98 LYS A C 1
ATOM 760 O O . LYS A 1 98 ? 18.942 4.770 -21.357 1.00 54.28 98 LYS A O 1
ATOM 765 N N . ARG A 1 99 ? 19.157 6.970 -21.774 1.00 59.38 99 ARG A N 1
ATOM 766 C CA . ARG A 1 99 ? 18.287 7.418 -20.665 1.00 59.38 99 ARG A CA 1
ATOM 767 C C . ARG A 1 99 ? 16.815 7.081 -20.903 1.00 59.38 99 ARG A C 1
ATOM 769 O O . ARG A 1 99 ? 16.171 6.569 -19.993 1.00 59.38 99 ARG A O 1
ATOM 776 N N . ARG A 1 100 ? 16.309 7.277 -22.124 1.00 61.59 100 ARG A N 1
ATOM 777 C CA . ARG A 1 100 ? 14.941 6.893 -22.505 1.00 61.59 100 ARG A CA 1
ATOM 778 C C . ARG A 1 100 ? 14.731 5.375 -22.452 1.00 61.59 100 ARG A C 1
ATOM 780 O O . ARG A 1 100 ? 13.722 4.920 -21.926 1.00 61.59 100 ARG A O 1
ATOM 787 N N . ALA A 1 101 ? 15.698 4.591 -22.935 1.00 60.25 101 ALA A N 1
ATOM 788 C CA . ALA A 1 101 ? 15.663 3.129 -22.849 1.00 60.25 101 ALA A CA 1
ATOM 789 C C . ALA A 1 101 ? 15.713 2.623 -21.396 1.00 60.25 101 ALA A C 1
ATOM 791 O O . ALA A 1 101 ? 15.082 1.618 -21.079 1.00 60.25 101 ALA A O 1
ATOM 792 N N . ARG A 1 102 ? 16.427 3.333 -20.510 1.00 64.38 102 ARG A N 1
ATOM 793 C CA . ARG A 1 102 ? 16.438 3.057 -19.069 1.00 64.38 102 ARG A CA 1
ATOM 794 C C . ARG A 1 102 ? 15.075 3.357 -18.441 1.00 64.38 102 ARG A C 1
ATOM 796 O O . ARG A 1 102 ? 14.468 2.445 -17.914 1.00 64.38 102 ARG A O 1
ATOM 803 N N . SER A 1 103 ? 14.530 4.558 -18.635 1.00 70.94 103 SER A N 1
ATOM 804 C CA . SER A 1 103 ? 13.188 4.939 -18.151 1.00 70.94 103 SER A CA 1
ATOM 805 C C . SER A 1 103 ? 12.088 3.950 -18.588 1.00 70.94 103 SER A C 1
ATOM 807 O O . SER A 1 103 ? 11.267 3.551 -17.769 1.00 70.94 103 SER A O 1
ATOM 809 N N . GLN A 1 104 ? 12.119 3.461 -19.835 1.00 76.56 104 GLN A N 1
ATOM 810 C CA . GLN A 1 104 ? 11.171 2.440 -20.313 1.00 76.56 104 GLN A CA 1
ATOM 811 C C . GLN A 1 104 ? 11.360 1.061 -19.669 1.00 76.56 104 GLN A C 1
ATOM 813 O O . GLN A 1 104 ? 10.384 0.347 -19.450 1.00 76.56 104 GLN A O 1
ATOM 818 N N . PHE A 1 105 ? 12.603 0.649 -19.408 1.00 78.88 105 PHE A N 1
ATOM 819 C CA . PHE A 1 105 ? 12.875 -0.602 -18.701 1.00 78.88 105 PHE A CA 1
ATOM 820 C C . PHE A 1 105 ? 12.395 -0.521 -17.250 1.00 78.88 105 PHE A C 1
ATOM 822 O O . PHE A 1 105 ? 11.738 -1.441 -16.775 1.00 78.88 105 PHE A O 1
ATOM 829 N N . ASP A 1 106 ? 12.674 0.598 -16.587 1.00 77.12 106 ASP A N 1
ATOM 830 C CA . ASP A 1 106 ? 12.305 0.872 -15.201 1.00 77.12 106 ASP A CA 1
ATOM 831 C C . ASP A 1 106 ? 10.772 0.876 -15.046 1.00 77.12 106 ASP A C 1
ATOM 833 O O . ASP A 1 106 ? 10.240 0.248 -14.132 1.00 77.12 106 ASP A O 1
ATOM 837 N N . GLN A 1 107 ? 10.061 1.481 -16.006 1.00 83.06 107 GLN A N 1
ATOM 838 C CA . GLN A 1 107 ? 8.600 1.439 -16.095 1.00 83.06 107 GLN A CA 1
ATOM 839 C C . GLN A 1 107 ? 8.071 0.008 -16.251 1.00 83.06 107 GLN A C 1
ATOM 841 O O . GLN A 1 107 ? 7.250 -0.422 -15.447 1.00 83.06 107 GLN A O 1
ATOM 846 N N . LYS A 1 108 ? 8.569 -0.752 -17.236 1.00 85.81 108 LYS A N 1
ATOM 847 C CA . LYS A 1 108 ? 8.142 -2.147 -17.453 1.00 85.81 108 LYS A CA 1
ATOM 848 C C . LYS A 1 108 ? 8.412 -3.033 -16.242 1.00 85.81 108 LYS A C 1
ATOM 850 O O . LYS A 1 108 ? 7.649 -3.950 -15.958 1.00 85.81 108 LYS A O 1
ATOM 855 N N . LEU A 1 109 ? 9.514 -2.779 -15.542 1.00 84.81 109 LEU A N 1
ATOM 856 C CA . LEU A 1 109 ? 9.873 -3.532 -14.352 1.00 84.81 109 LEU A CA 1
ATOM 857 C C . LEU A 1 109 ? 8.958 -3.196 -13.169 1.00 84.81 109 LEU A C 1
ATOM 859 O O . LEU A 1 109 ? 8.531 -4.102 -12.459 1.00 84.81 109 LEU A O 1
ATOM 863 N N . GLY A 1 110 ? 8.615 -1.919 -12.988 1.00 87.75 110 GLY A N 1
ATOM 864 C CA . GLY A 1 110 ? 7.600 -1.504 -12.022 1.00 87.75 110 GLY A CA 1
ATOM 865 C C . GLY A 1 110 ? 6.231 -2.110 -12.337 1.00 87.75 110 GLY A C 1
ATOM 866 O O . GLY A 1 110 ? 5.599 -2.670 -11.447 1.00 87.75 110 GLY A O 1
ATOM 867 N N . GLU A 1 111 ? 5.803 -2.076 -13.602 1.00 90.06 111 GLU A N 1
ATOM 868 C CA . GLU A 1 111 ? 4.555 -2.704 -14.063 1.00 90.06 111 GLU A CA 1
ATOM 869 C C . GLU A 1 111 ? 4.535 -4.212 -13.783 1.00 90.06 111 GLU A C 1
ATOM 871 O O . GLU A 1 111 ? 3.519 -4.736 -13.335 1.00 90.06 111 GLU A O 1
ATOM 876 N N . PHE A 1 112 ? 5.662 -4.906 -13.973 1.00 89.94 112 PHE A N 1
ATOM 877 C CA . PHE A 1 112 ? 5.779 -6.323 -13.636 1.00 89.94 112 PHE A CA 1
ATOM 878 C C . PHE A 1 112 ? 5.548 -6.583 -12.140 1.00 89.94 112 PHE A C 1
ATOM 880 O O . PHE A 1 112 ? 4.735 -7.438 -11.797 1.00 89.94 112 PHE A O 1
ATOM 887 N N . PHE A 1 113 ? 6.213 -5.845 -11.244 1.00 88.44 113 PHE A N 1
ATOM 888 C CA . PHE A 1 113 ? 6.028 -6.023 -9.796 1.00 88.44 113 PHE A CA 1
ATOM 889 C C . PHE A 1 113 ? 4.632 -5.623 -9.324 1.00 88.44 113 PHE A C 1
ATOM 891 O O . PHE A 1 113 ? 4.036 -6.325 -8.512 1.00 88.44 113 PHE A O 1
ATOM 898 N N . LYS A 1 114 ? 4.085 -4.540 -9.880 1.00 92.44 114 LYS A N 1
ATOM 899 C CA . LYS A 1 114 ? 2.698 -4.134 -9.653 1.00 92.44 114 LYS A CA 1
ATOM 900 C C . LYS A 1 114 ? 1.737 -5.269 -10.018 1.00 92.44 114 LYS A C 1
ATOM 902 O O . LYS A 1 114 ? 0.885 -5.635 -9.215 1.00 92.44 114 LYS A O 1
ATOM 907 N N . HIS A 1 115 ? 1.932 -5.879 -11.187 1.00 93.62 115 HIS A N 1
ATOM 908 C CA . HIS A 1 115 ? 1.101 -6.986 -11.640 1.00 93.62 115 HIS A CA 1
ATOM 909 C C . HIS A 1 115 ? 1.223 -8.228 -10.747 1.00 93.62 115 HIS A C 1
ATOM 911 O O . HIS A 1 115 ? 0.225 -8.907 -10.527 1.00 93.62 115 HIS A O 1
ATOM 917 N N . GLN A 1 116 ? 2.407 -8.526 -10.197 1.00 92.81 116 GLN A N 1
ATOM 918 C CA . GLN A 1 116 ? 2.573 -9.634 -9.243 1.00 92.81 116 GLN A CA 1
ATOM 919 C C . GLN A 1 116 ? 1.693 -9.456 -7.997 1.00 92.81 116 GLN A C 1
ATOM 921 O O . GLN A 1 116 ? 1.063 -10.416 -7.573 1.00 92.81 116 GLN A O 1
ATOM 926 N N . ILE A 1 117 ? 1.592 -8.236 -7.458 1.00 93.25 117 ILE A N 1
ATOM 927 C CA . ILE A 1 117 ? 0.711 -7.940 -6.315 1.00 93.25 117 ILE A CA 1
ATOM 928 C C . ILE A 1 117 ? -0.766 -8.065 -6.721 1.00 93.25 117 ILE A C 1
ATOM 930 O O . ILE A 1 117 ? -1.559 -8.692 -6.025 1.00 93.25 117 ILE A O 1
ATOM 934 N N . GLU A 1 118 ? -1.148 -7.500 -7.870 1.00 95.12 118 GLU A N 1
ATOM 935 C CA . GLU A 1 118 ? -2.545 -7.494 -8.334 1.00 95.12 118 GLU A CA 1
ATOM 936 C C . GLU A 1 118 ? -3.081 -8.890 -8.677 1.00 95.12 118 GLU A C 1
ATOM 938 O O . GLU A 1 118 ? -4.263 -9.178 -8.465 1.00 95.12 118 GLU A O 1
ATOM 943 N N . SER A 1 119 ? -2.212 -9.743 -9.220 1.00 93.25 119 SER A N 1
ATOM 944 C CA . SER A 1 119 ? -2.539 -11.098 -9.674 1.00 93.25 119 SER A CA 1
ATOM 945 C C . SER A 1 119 ? -2.372 -12.173 -8.598 1.00 93.25 119 SER A C 1
ATOM 947 O O . SER A 1 119 ? -2.692 -13.333 -8.860 1.00 93.25 119 SER A O 1
ATOM 949 N N . ASP A 1 120 ? -1.915 -11.812 -7.394 1.00 93.50 120 ASP A N 1
ATOM 950 C CA . ASP A 1 120 ? -1.746 -12.751 -6.287 1.00 93.50 120 ASP A CA 1
ATOM 951 C C . ASP A 1 120 ? -3.089 -13.434 -5.953 1.00 93.50 120 ASP A C 1
ATOM 953 O O . ASP A 1 120 ? -4.119 -12.788 -5.726 1.00 93.50 120 ASP A O 1
ATOM 957 N N . THR A 1 121 ? -3.101 -14.766 -5.963 1.00 94.19 121 THR A N 1
ATOM 958 C CA . THR A 1 121 ? -4.303 -15.584 -5.740 1.00 94.19 121 THR A CA 1
ATOM 959 C C . THR A 1 121 ? -4.480 -16.011 -4.286 1.00 94.19 121 THR A C 1
ATOM 961 O O . THR A 1 121 ? -5.434 -16.717 -3.969 1.00 94.19 121 THR A O 1
ATOM 964 N N . SER A 1 122 ? -3.548 -15.663 -3.400 1.00 93.50 122 SER A N 1
ATOM 965 C CA . SER A 1 122 ? -3.642 -15.997 -1.984 1.00 93.50 122 SER A CA 1
ATOM 966 C C . SER A 1 122 ? -4.763 -15.210 -1.307 1.00 93.50 122 SER A C 1
ATOM 968 O O . SER A 1 122 ? -5.073 -14.076 -1.672 1.00 93.50 122 SER A O 1
ATOM 970 N N . MET A 1 123 ? -5.362 -15.804 -0.278 1.00 89.56 123 MET A N 1
ATOM 971 C CA . MET A 1 123 ? -6.441 -15.149 0.461 1.00 89.56 123 MET A CA 1
ATOM 972 C C . MET A 1 123 ? -5.935 -13.927 1.239 1.00 89.56 123 MET A C 1
ATOM 974 O O . MET A 1 123 ? -6.520 -12.853 1.168 1.00 89.56 123 MET A O 1
ATOM 978 N N . ALA A 1 124 ? -4.829 -14.063 1.975 1.00 88.12 124 ALA A N 1
ATOM 979 C CA . ALA A 1 124 ? -4.344 -12.974 2.821 1.00 88.12 124 ALA A CA 1
ATOM 980 C C . ALA A 1 124 ? -3.692 -11.842 2.009 1.00 88.12 124 ALA A C 1
ATOM 982 O O . ALA A 1 124 ? -4.053 -10.682 2.181 1.00 88.12 124 ALA A O 1
ATOM 983 N N . TYR A 1 125 ? -2.771 -12.168 1.095 1.00 89.12 125 TYR A N 1
ATOM 984 C CA . TYR A 1 125 ? -2.058 -11.147 0.325 1.00 89.12 125 TYR A CA 1
ATOM 985 C C . TYR A 1 125 ? -2.854 -10.694 -0.897 1.00 89.12 125 TYR A C 1
ATOM 987 O O . TYR A 1 125 ? -2.966 -9.496 -1.130 1.00 89.12 125 TYR A O 1
ATOM 995 N N . GLY A 1 126 ? -3.448 -11.624 -1.646 1.00 94.25 126 GLY A N 1
ATOM 996 C CA . GLY A 1 126 ? -4.205 -11.329 -2.860 1.00 94.25 126 GLY A CA 1
ATOM 997 C C . GLY A 1 126 ? -5.594 -10.744 -2.603 1.00 94.25 126 GLY A C 1
ATOM 998 O O . GLY A 1 126 ? -5.878 -9.616 -3.014 1.00 94.25 126 GLY A O 1
ATOM 999 N N . ASP A 1 127 ? -6.485 -11.492 -1.940 1.00 95.69 127 ASP A N 1
ATOM 1000 C CA . ASP A 1 127 ? -7.848 -11.002 -1.660 1.00 95.69 127 ASP A CA 1
ATOM 1001 C C . ASP A 1 127 ? -7.825 -9.809 -0.701 1.00 95.69 127 ASP A C 1
ATOM 1003 O O . ASP A 1 127 ? -8.529 -8.821 -0.939 1.00 95.69 127 ASP A O 1
ATOM 1007 N N . GLY A 1 128 ? -6.963 -9.859 0.319 1.00 96.94 128 GLY A N 1
ATOM 1008 C CA . GLY A 1 128 ? -6.704 -8.740 1.223 1.00 96.94 128 GLY A CA 1
ATOM 1009 C C . GLY A 1 128 ? -6.279 -7.473 0.480 1.00 96.94 128 GLY A C 1
ATOM 1010 O O . GLY A 1 128 ? -6.885 -6.416 0.674 1.00 96.94 128 GLY A O 1
ATOM 1011 N N . PHE A 1 129 ? -5.310 -7.572 -0.442 1.00 97.69 129 PHE A N 1
ATOM 1012 C CA . PHE A 1 129 ? -4.920 -6.448 -1.298 1.00 97.69 129 PHE A CA 1
ATOM 1013 C C . PHE A 1 129 ? -6.102 -5.930 -2.115 1.00 97.69 129 PHE A C 1
ATOM 1015 O O . PHE A 1 129 ? -6.350 -4.729 -2.124 1.00 97.69 129 PHE A O 1
ATOM 1022 N N . ARG A 1 130 ? -6.866 -6.802 -2.786 1.00 97.44 130 ARG A N 1
ATOM 1023 C CA . ARG A 1 130 ? -8.006 -6.374 -3.617 1.00 97.44 130 ARG A CA 1
ATOM 1024 C C . ARG A 1 130 ? -9.064 -5.627 -2.806 1.00 97.44 130 ARG A C 1
ATOM 1026 O O . ARG A 1 130 ? -9.601 -4.625 -3.287 1.00 97.44 130 ARG A O 1
ATOM 1033 N N . ALA A 1 131 ? -9.369 -6.097 -1.598 1.00 96.69 131 ALA A N 1
ATOM 1034 C CA . ALA A 1 131 ? -10.309 -5.439 -0.695 1.00 96.69 131 ALA A CA 1
ATOM 1035 C C . ALA A 1 131 ? -9.760 -4.094 -0.192 1.00 96.69 131 ALA A C 1
ATOM 1037 O O . ALA A 1 131 ? -10.432 -3.067 -0.316 1.00 96.69 131 ALA A O 1
ATOM 1038 N N . GLY A 1 132 ? -8.518 -4.079 0.295 1.00 96.88 132 GLY A N 1
ATOM 1039 C CA . GLY A 1 132 ? -7.857 -2.874 0.788 1.00 96.88 132 GLY A CA 1
ATOM 1040 C C . GLY A 1 132 ? -7.656 -1.818 -0.296 1.00 96.88 132 GLY A C 1
ATOM 1041 O O . GLY A 1 132 ? -7.954 -0.648 -0.078 1.00 96.88 132 GLY A O 1
ATOM 1042 N N . HIS A 1 133 ? -7.219 -2.214 -1.489 1.00 97.12 133 HIS A N 1
ATOM 1043 C CA . HIS A 1 133 ? -6.998 -1.313 -2.618 1.00 97.12 133 HIS A CA 1
ATOM 1044 C C . HIS A 1 133 ? -8.311 -0.665 -3.059 1.00 97.12 133 HIS A C 1
ATOM 1046 O O . HIS A 1 133 ? -8.362 0.547 -3.255 1.00 97.12 133 HIS A O 1
ATOM 1052 N N . ARG A 1 134 ? -9.405 -1.438 -3.120 1.00 96.31 134 ARG A N 1
ATOM 1053 C CA . ARG A 1 134 ? -10.746 -0.902 -3.394 1.00 96.31 134 ARG A CA 1
ATOM 1054 C C . ARG A 1 134 ? -11.168 0.128 -2.345 1.00 96.31 134 ARG A C 1
ATOM 1056 O O . ARG A 1 134 ? -11.603 1.217 -2.711 1.00 96.31 134 ARG A O 1
ATOM 1063 N N . ALA A 1 135 ? -10.993 -0.188 -1.062 1.00 95.62 135 ALA A N 1
ATOM 1064 C CA . ALA A 1 135 ? -11.296 0.731 0.031 1.00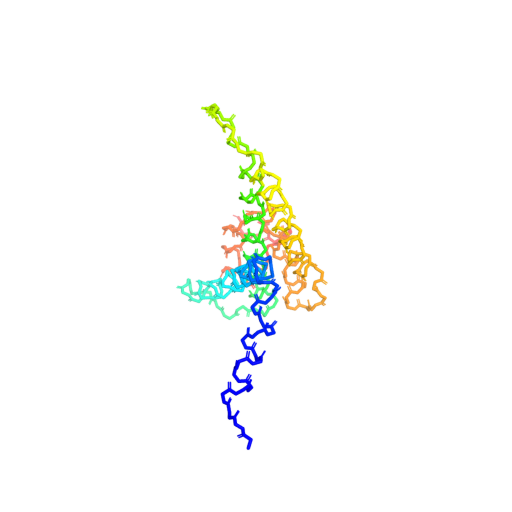 95.62 135 ALA A CA 1
ATOM 1065 C C . ALA A 1 135 ? -10.469 2.026 -0.056 1.00 95.62 135 ALA A C 1
ATOM 1067 O O . ALA A 1 135 ? -11.012 3.125 0.064 1.00 95.62 135 ALA A O 1
ATOM 1068 N N . VAL A 1 136 ? -9.167 1.919 -0.332 1.00 94.62 136 VAL A N 1
ATOM 1069 C CA . VAL A 1 136 ? -8.278 3.078 -0.466 1.00 94.62 136 VAL A CA 1
ATOM 1070 C C . VAL A 1 136 ? -8.624 3.924 -1.691 1.00 94.62 136 VAL A C 1
ATOM 1072 O O . VAL A 1 136 ? -8.624 5.147 -1.575 1.00 94.62 136 VAL A O 1
ATOM 1075 N N . LEU A 1 137 ? -8.973 3.320 -2.830 1.00 93.19 137 LEU A N 1
ATOM 1076 C CA . LEU A 1 137 ? -9.434 4.061 -4.010 1.00 93.19 137 LEU A CA 1
ATOM 1077 C C . LEU A 1 137 ? -10.734 4.827 -3.740 1.00 93.19 137 LEU A C 1
ATOM 1079 O O . LEU A 1 137 ? -10.896 5.949 -4.213 1.00 93.19 137 LEU A O 1
ATOM 1083 N N . GLN A 1 138 ? -11.651 4.238 -2.972 1.00 93.25 138 GLN A N 1
ATOM 1084 C CA . GLN A 1 138 ? -12.965 4.823 -2.712 1.00 93.25 138 GLN A CA 1
ATOM 1085 C C . GLN A 1 138 ? -12.946 5.885 -1.603 1.00 93.25 138 GLN A C 1
ATOM 1087 O O . GLN A 1 138 ? -13.610 6.915 -1.717 1.00 93.25 138 GLN A O 1
ATOM 1092 N N . TYR A 1 139 ? -12.193 5.651 -0.527 1.00 90.50 139 TYR A N 1
ATOM 1093 C CA . TYR A 1 139 ? -12.247 6.467 0.693 1.00 90.50 139 TYR A CA 1
ATOM 1094 C C . TYR A 1 139 ? -10.930 7.180 1.024 1.00 90.50 139 TYR A C 1
ATOM 1096 O O . TYR A 1 139 ? -10.894 8.047 1.902 1.00 90.50 139 TYR A O 1
ATOM 1104 N N . GLY A 1 140 ? -9.841 6.835 0.340 1.00 90.56 140 GLY A N 1
ATOM 1105 C CA . GLY A 1 140 ? -8.489 7.269 0.669 1.00 90.56 140 GLY A CA 1
ATOM 1106 C C . GLY A 1 140 ? -7.855 6.449 1.797 1.00 90.56 140 GLY A C 1
ATOM 1107 O O . GLY A 1 140 ? -8.531 5.860 2.647 1.00 90.56 140 GLY A O 1
ATOM 1108 N N . LEU A 1 141 ? -6.519 6.450 1.835 1.00 90.94 141 LEU A N 1
ATOM 1109 C CA . LEU A 1 141 ? -5.733 5.661 2.791 1.00 90.94 141 LEU A CA 1
ATOM 1110 C C . LEU A 1 141 ? -6.050 6.028 4.248 1.00 90.94 141 LEU A C 1
ATOM 1112 O O . LEU A 1 141 ? -6.311 5.152 5.065 1.00 90.94 141 LEU A O 1
ATOM 1116 N N . LYS A 1 142 ? -6.098 7.327 4.569 1.00 90.56 142 LYS A N 1
ATOM 1117 C CA . LYS A 1 142 ? -6.332 7.804 5.942 1.00 90.56 142 LYS A CA 1
ATOM 1118 C C . LYS A 1 142 ? -7.663 7.307 6.519 1.00 90.56 142 LYS A C 1
ATOM 1120 O O . LYS A 1 142 ? -7.676 6.782 7.627 1.00 90.56 142 LYS A O 1
ATOM 1125 N N . ARG A 1 143 ? -8.764 7.466 5.775 1.00 90.31 143 ARG A N 1
ATOM 1126 C CA . ARG A 1 143 ? -10.102 7.049 6.231 1.00 90.31 143 ARG A CA 1
ATOM 1127 C C . ARG A 1 143 ? -10.218 5.532 6.330 1.00 90.31 143 ARG A C 1
ATOM 1129 O O . ARG A 1 143 ? -10.825 5.024 7.264 1.00 90.31 143 ARG A O 1
ATOM 1136 N N . THR A 1 144 ? -9.596 4.818 5.394 1.00 94.44 144 THR A N 1
ATOM 1137 C CA . THR A 1 144 ? -9.530 3.352 5.423 1.00 94.44 144 THR A CA 1
ATOM 1138 C C . THR A 1 144 ? -8.843 2.861 6.697 1.00 94.44 144 THR A C 1
ATOM 1140 O O . THR A 1 144 ? -9.380 2.010 7.398 1.00 94.44 144 THR A O 1
ATOM 1143 N N . LEU A 1 145 ? -7.699 3.453 7.047 1.00 93.19 145 LEU A N 1
ATOM 1144 C CA . LEU A 1 145 ? -6.950 3.124 8.259 1.00 93.19 145 LEU A CA 1
ATOM 1145 C C . LEU A 1 145 ? -7.724 3.447 9.540 1.00 93.19 145 LEU A C 1
ATOM 1147 O O . LEU A 1 145 ? -7.780 2.624 10.449 1.00 93.19 145 LEU A O 1
ATOM 1151 N N . GLU A 1 146 ? -8.383 4.603 9.598 1.00 94.81 146 GLU A N 1
ATOM 1152 C CA . GLU A 1 146 ? -9.253 4.964 10.721 1.00 94.81 146 GLU A CA 1
ATOM 1153 C C . GLU A 1 146 ? -10.383 3.944 10.923 1.00 94.81 146 GLU A C 1
ATOM 1155 O O . GLU A 1 146 ? -10.614 3.493 12.044 1.00 94.81 146 GLU A O 1
ATOM 1160 N N . HIS A 1 147 ? -11.024 3.496 9.842 1.00 94.62 147 HIS A N 1
ATOM 1161 C CA . HIS A 1 147 ? -12.053 2.462 9.920 1.00 94.62 147 HIS A CA 1
ATOM 1162 C C . HIS A 1 147 ? -11.502 1.110 10.389 1.00 94.62 147 HIS A C 1
ATOM 1164 O O . HIS A 1 147 ? -12.101 0.484 11.265 1.00 94.62 147 HIS A O 1
ATOM 1170 N N . ILE A 1 148 ? -10.350 0.677 9.864 1.00 96.06 148 ILE A N 1
ATOM 1171 C CA . ILE A 1 148 ? -9.676 -0.554 10.309 1.00 96.06 148 ILE A CA 1
ATOM 1172 C C . ILE A 1 148 ? -9.334 -0.460 11.796 1.00 96.06 148 ILE A C 1
ATOM 1174 O O . ILE A 1 148 ? -9.494 -1.431 12.528 1.00 96.06 148 ILE A O 1
ATOM 1178 N N . ARG A 1 149 ? -8.905 0.710 12.279 1.00 94.94 149 ARG A N 1
ATOM 1179 C CA . ARG A 1 149 ? -8.599 0.911 13.698 1.00 94.94 149 ARG A CA 1
ATOM 1180 C C . ARG A 1 149 ? -9.822 0.692 14.588 1.00 94.94 149 ARG A C 1
ATOM 1182 O O . ARG A 1 149 ? -9.681 0.153 15.680 1.00 94.94 149 ARG A O 1
ATOM 1189 N N . LEU A 1 150 ? -10.992 1.135 14.135 1.00 94.19 150 LEU A N 1
ATOM 1190 C CA . LEU A 1 150 ? -12.241 1.047 14.891 1.00 94.19 150 LEU A CA 1
ATOM 1191 C C . LEU A 1 150 ? -12.897 -0.336 14.801 1.00 94.19 150 LEU A C 1
ATOM 1193 O O . LEU A 1 150 ? -13.475 -0.798 15.778 1.00 94.19 150 LEU A O 1
ATOM 1197 N N . THR A 1 151 ? -12.824 -0.982 13.637 1.00 94.38 151 THR A N 1
ATOM 1198 C CA . THR A 1 151 ? -13.625 -2.182 13.327 1.00 94.38 151 THR A CA 1
ATOM 1199 C C . THR A 1 151 ? -12.801 -3.452 13.149 1.00 94.38 151 THR A C 1
ATOM 1201 O O . THR A 1 151 ? -13.338 -4.551 13.240 1.00 94.38 151 THR A O 1
ATOM 1204 N N . GLY A 1 152 ? -11.502 -3.322 12.880 1.00 95.19 152 GLY A N 1
ATOM 1205 C CA . GLY A 1 152 ? -10.628 -4.427 12.497 1.00 95.19 152 GLY A CA 1
ATOM 1206 C C . GLY A 1 152 ? -10.805 -4.908 11.053 1.00 95.19 152 GLY A C 1
ATOM 1207 O O . GLY A 1 152 ? -10.121 -5.847 10.663 1.00 95.19 152 GLY A O 1
ATOM 1208 N N . THR A 1 153 ? -11.682 -4.285 10.259 1.00 95.38 153 THR A N 1
ATOM 1209 C CA . THR A 1 153 ? -12.027 -4.715 8.891 1.00 95.38 153 THR A CA 1
ATOM 1210 C C . THR A 1 153 ? -11.912 -3.574 7.883 1.00 95.38 153 THR A C 1
ATOM 1212 O O . THR A 1 153 ? -11.824 -2.410 8.270 1.00 95.38 153 THR A O 1
ATOM 1215 N N . TYR A 1 154 ? -11.926 -3.880 6.582 1.00 94.94 154 TYR A N 1
ATOM 1216 C CA . TYR A 1 154 ? -12.016 -2.848 5.546 1.00 94.94 154 TYR A CA 1
ATOM 1217 C C . TYR A 1 154 ? -13.410 -2.210 5.482 1.00 94.94 154 TYR A C 1
ATOM 1219 O O . TYR A 1 154 ? -14.409 -2.890 5.719 1.00 94.94 154 TYR A O 1
ATOM 1227 N N . PRO A 1 155 ? -13.497 -0.920 5.117 1.00 90.06 155 PRO A N 1
ATOM 1228 C CA . PRO A 1 155 ? -14.777 -0.273 4.888 1.00 90.06 155 PRO A CA 1
ATOM 1229 C C . PRO A 1 155 ? -15.431 -0.814 3.614 1.00 90.06 155 PRO A C 1
ATOM 1231 O O . PRO A 1 155 ? -14.830 -0.807 2.539 1.00 90.06 155 PRO A O 1
ATOM 1234 N N . PHE A 1 156 ? -16.686 -1.238 3.736 1.00 83.44 156 PHE A N 1
ATOM 1235 C CA . PHE A 1 156 ? -17.556 -1.574 2.612 1.00 83.44 156 PHE A CA 1
ATOM 1236 C C . PHE A 1 156 ? -18.663 -0.520 2.505 1.00 83.44 156 PHE A C 1
ATOM 1238 O O . PHE A 1 156 ? -18.990 0.151 3.487 1.00 83.44 156 PHE A O 1
ATOM 1245 N N . GLU A 1 157 ? -19.270 -0.384 1.326 1.00 67.06 157 GLU A N 1
ATOM 1246 C CA . GLU A 1 157 ? -20.294 0.638 1.045 1.00 67.06 157 GLU A CA 1
ATOM 1247 C C . GLU A 1 157 ? -21.444 0.656 2.059 1.00 67.06 157 GLU A C 1
ATOM 1249 O O . GLU A 1 157 ? -21.988 1.715 2.363 1.00 67.06 157 GLU A O 1
ATOM 1254 N N . THR A 1 158 ? -21.784 -0.495 2.635 1.00 57.53 158 THR A N 1
ATOM 1255 C CA . THR A 1 158 ? -22.889 -0.627 3.589 1.00 57.53 158 THR A CA 1
ATOM 1256 C C . THR A 1 158 ? -22.500 -0.269 5.029 1.00 57.53 158 THR A C 1
ATOM 1258 O O . THR A 1 158 ? -23.354 0.155 5.802 1.00 57.53 158 THR A O 1
ATOM 1261 N N . THR A 1 159 ? -21.227 -0.407 5.420 1.00 55.34 159 THR A N 1
ATOM 1262 C CA . THR A 1 159 ? -20.796 -0.275 6.826 1.00 55.34 159 THR A CA 1
ATOM 1263 C C . THR A 1 159 ? -20.613 1.176 7.273 1.00 55.34 159 THR A C 1
ATOM 1265 O O . THR A 1 159 ? -20.733 1.469 8.459 1.00 55.34 159 THR A O 1
ATOM 1268 N N . MET A 1 160 ? -20.368 2.108 6.345 1.00 54.25 160 MET A N 1
ATOM 1269 C CA . MET A 1 160 ? -20.183 3.532 6.675 1.00 54.25 160 MET A CA 1
ATOM 1270 C C . MET A 1 160 ? -21.482 4.268 7.019 1.00 54.25 160 MET A C 1
ATOM 1272 O O . MET A 1 160 ? -21.427 5.295 7.690 1.00 54.25 160 MET A O 1
ATOM 1276 N N . ALA A 1 161 ? -22.645 3.735 6.631 1.00 51.31 161 ALA A N 1
ATOM 1277 C CA . ALA A 1 161 ? -23.943 4.295 7.014 1.00 51.31 161 ALA A CA 1
ATOM 1278 C C . ALA A 1 161 ? -24.253 4.146 8.520 1.00 51.31 161 ALA A C 1
ATOM 1280 O O . ALA A 1 161 ? -25.188 4.771 9.005 1.00 51.31 161 ALA A O 1
ATOM 1281 N N . TYR A 1 162 ? -23.479 3.334 9.250 1.00 51.19 162 TYR A N 1
ATOM 1282 C CA . TYR A 1 162 ? -23.694 3.038 10.671 1.00 51.19 162 TYR A CA 1
ATOM 1283 C C . TYR A 1 162 ? -22.646 3.658 11.614 1.00 51.19 162 TYR A C 1
ATOM 1285 O O . TYR A 1 162 ? -22.737 3.455 12.821 1.00 51.19 162 TYR A O 1
ATOM 1293 N N . ILE A 1 163 ? -21.637 4.370 11.091 1.00 56.06 163 ILE A N 1
ATOM 1294 C CA . ILE A 1 163 ? -20.514 4.923 11.884 1.00 56.06 163 ILE A CA 1
ATOM 1295 C C . ILE A 1 163 ? -20.513 6.472 11.898 1.00 56.06 163 ILE A C 1
ATOM 1297 O O . ILE A 1 163 ? -19.671 7.086 12.551 1.00 56.06 163 ILE A O 1
ATOM 1301 N N . LEU A 1 164 ? -21.484 7.114 11.237 1.00 50.06 164 LEU A N 1
ATOM 1302 C CA . LEU A 1 164 ? -21.802 8.545 11.373 1.00 50.06 164 LEU A CA 1
ATOM 1303 C C . LEU A 1 164 ? -23.096 8.720 12.169 1.00 50.06 164 LEU A C 1
ATOM 1305 O O . LEU A 1 164 ? -23.158 9.693 12.952 1.00 50.06 164 LEU A O 1
#

InterPro domains:
  IPR022087 Protein DA1-like domain [PF12315] (28-151)
  IPR045218 Protein DA1-like [PTHR24209] (28-155)

Foldseek 3Di:
DDVVVVVVVVCVVDVPPPPVVVVVVVLLCVLVVQLVVQLVVQLVVCVVVPADPFDLLQSLQLSLLSSLVRLVVQLVVLVCVPPPDDDDDDDDPPVPVVSVVVSVSSNVSSVVVSVCQQVDPDRRRHVSNVLNNVLCVVPNPVVQSVCCRVPSDGDDPPPVVPVD

Secondary structure (DSSP, 8-state):
--HHHHHHHHHHHHHTTHHHHHHHHHHHHHHHHHHHHHHHHHHHHHHHTT-----HHHHHHHHHHHHHHHHHHHHHHHHHTT----------TTHHHHHHHHHHHHHHHHHHHHHHHHT---IIIIIHHHHHHHHHHHH-HHHHHHHHHHHSS---TTGGGG--

pLDDT: mean 76.27, std 20.89, range [38.0, 97.69]

Organism: NCBI:txid191504

Sequence (164 aa):
MEPWKERKLVTIIFQKHEDCAYQKNKLLARLLTGSILAHEMMHAWLRLQGYGRLSPDVEEGICQVLAHMWIESEIMASSSSNVASTSSASSSTSTSSKRRARSQFDQKLGEFFKHQIESDTSMAYGDGFRAGHRAVLQYGLKRTLEHIRLTGTYPFETTMAYIL